Protein AF-A0A7J2MV27-F1 (afdb_monomer_lite)

pLDDT: mean 84.71, std 9.92, range [46.47, 94.81]

Structure (mmCIF, N/CA/C/O backbone):
data_AF-A0A7J2MV27-F1
#
_entry.id   AF-A0A7J2MV27-F1
#
loop_
_atom_site.group_PDB
_atom_site.id
_atom_site.type_symbol
_atom_site.label_atom_id
_atom_site.label_alt_id
_atom_site.label_comp_id
_atom_site.label_asym_id
_atom_site.label_entity_id
_atom_site.label_seq_id
_atom_site.pdbx_PDB_ins_code
_atom_site.Cartn_x
_atom_site.Cartn_y
_atom_site.Cartn_z
_atom_site.occupancy
_atom_site.B_iso_or_equiv
_atom_site.auth_seq_id
_atom_site.auth_comp_id
_atom_site.auth_asym_id
_atom_site.auth_atom_id
_atom_site.pdbx_PDB_model_num
ATOM 1 N N . MET A 1 1 ? 19.415 -8.822 -26.318 1.00 62.19 1 MET A N 1
ATOM 2 C CA . MET A 1 1 ? 19.111 -8.353 -24.957 1.00 62.19 1 MET A CA 1
ATOM 3 C C . MET A 1 1 ? 19.006 -9.582 -24.086 1.00 62.19 1 MET A C 1
ATOM 5 O O . MET A 1 1 ? 18.100 -10.389 -24.297 1.00 62.19 1 MET A O 1
ATOM 9 N N . ASP A 1 2 ? 20.008 -9.760 -23.237 1.00 89.19 2 ASP A N 1
ATOM 10 C CA . ASP A 1 2 ? 20.160 -10.914 -22.349 1.00 89.19 2 ASP A CA 1
ATOM 11 C C . ASP A 1 2 ? 19.030 -10.927 -21.297 1.00 89.19 2 ASP A C 1
ATOM 13 O O . ASP A 1 2 ? 18.507 -9.873 -20.921 1.00 89.19 2 ASP A O 1
ATOM 17 N N . GLU A 1 3 ? 18.607 -12.099 -20.821 1.00 89.75 3 GLU A N 1
ATOM 18 C CA . GLU A 1 3 ? 17.567 -12.203 -19.779 1.00 89.75 3 GLU A CA 1
ATOM 19 C C . GLU A 1 3 ? 17.996 -11.482 -18.493 1.00 89.75 3 GLU A C 1
ATOM 21 O O . GLU A 1 3 ? 17.180 -10.842 -17.823 1.00 89.75 3 GLU A O 1
ATOM 26 N N . MET A 1 4 ? 19.301 -11.491 -18.215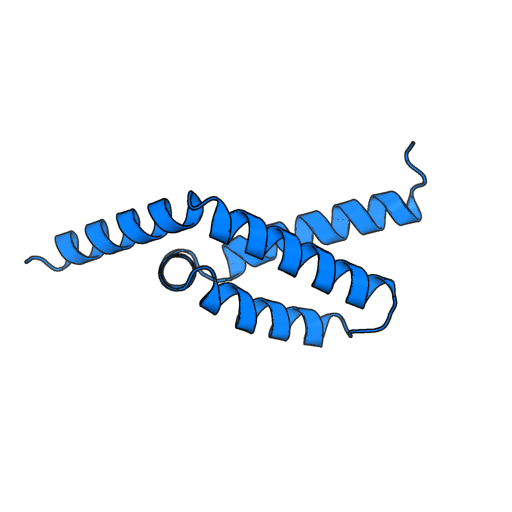 1.00 90.56 4 MET A N 1
ATOM 27 C CA . MET A 1 4 ? 19.923 -10.766 -17.111 1.00 90.56 4 MET A CA 1
ATOM 28 C C . MET A 1 4 ? 19.782 -9.239 -17.246 1.00 90.56 4 MET A C 1
ATOM 30 O O . MET A 1 4 ? 19.612 -8.541 -16.244 1.00 90.56 4 MET A O 1
ATOM 34 N N . GLU A 1 5 ? 19.834 -8.697 -18.467 1.00 93.19 5 GLU A N 1
ATOM 35 C CA . GLU A 1 5 ? 19.639 -7.260 -18.718 1.00 93.19 5 GLU A CA 1
ATOM 36 C C . GLU A 1 5 ? 18.186 -6.854 -18.472 1.00 93.19 5 GLU A C 1
ATOM 38 O O . GLU A 1 5 ? 17.933 -5.884 -17.757 1.00 93.19 5 GLU A O 1
ATOM 43 N N . LYS A 1 6 ? 17.225 -7.650 -18.961 1.00 88.75 6 LYS A N 1
ATOM 44 C CA . LYS A 1 6 ? 15.792 -7.416 -18.715 1.00 88.75 6 LYS A CA 1
ATOM 45 C C . LYS A 1 6 ? 15.464 -7.417 -17.223 1.00 88.75 6 LYS A C 1
ATOM 47 O O . LYS A 1 6 ? 14.697 -6.573 -16.761 1.00 88.75 6 LYS A O 1
ATOM 52 N N . LEU A 1 7 ? 16.053 -8.343 -16.464 1.00 89.38 7 LEU A N 1
ATOM 53 C CA . LEU A 1 7 ? 15.859 -8.412 -15.018 1.00 89.38 7 LEU A CA 1
ATOM 54 C C . LEU A 1 7 ? 16.366 -7.138 -14.325 1.00 89.38 7 LEU A C 1
ATOM 56 O O . LEU A 1 7 ? 15.649 -6.557 -13.511 1.00 89.38 7 LEU A O 1
ATOM 60 N N . LYS A 1 8 ? 17.564 -6.663 -14.686 1.00 91.75 8 LYS A N 1
ATOM 61 C CA . LYS A 1 8 ? 18.132 -5.423 -14.134 1.00 91.75 8 LYS A CA 1
ATOM 62 C C . LYS A 1 8 ? 17.262 -4.206 -14.435 1.00 91.75 8 LYS A C 1
ATOM 64 O O . LYS A 1 8 ? 17.006 -3.412 -13.533 1.00 91.75 8 LYS A O 1
ATOM 69 N N . GLU A 1 9 ? 16.770 -4.070 -15.663 1.00 91.25 9 GLU A N 1
ATOM 70 C CA . GLU A 1 9 ? 15.875 -2.967 -16.029 1.00 91.25 9 GLU A CA 1
ATOM 71 C C . GLU A 1 9 ? 14.574 -2.986 -15.219 1.00 91.25 9 GLU A C 1
ATOM 73 O O . GLU A 1 9 ? 14.118 -1.942 -14.749 1.00 91.25 9 GLU A O 1
ATOM 78 N N . MET A 1 10 ? 13.986 -4.167 -15.004 1.00 89.06 10 MET A N 1
ATOM 79 C CA . MET A 1 10 ? 12.783 -4.309 -14.179 1.00 89.06 10 MET A CA 1
ATOM 80 C C . MET A 1 10 ? 13.036 -3.930 -12.716 1.00 89.06 10 MET A C 1
ATOM 82 O O . MET A 1 10 ? 12.202 -3.256 -12.112 1.00 89.06 10 MET A O 1
ATOM 86 N N . MET A 1 11 ? 14.191 -4.305 -12.158 1.00 91.00 11 MET A N 1
ATOM 87 C CA . MET A 1 11 ? 14.588 -3.915 -10.801 1.00 91.00 11 MET A CA 1
ATOM 88 C C . MET A 1 11 ? 14.780 -2.406 -10.655 1.00 91.00 11 MET A C 1
ATOM 90 O O . MET A 1 11 ? 14.412 -1.835 -9.630 1.00 91.00 11 MET A O 1
ATOM 94 N N . ILE A 1 12 ? 15.364 -1.745 -11.657 1.00 94.12 12 ILE A N 1
ATOM 95 C CA . ILE A 1 12 ? 15.540 -0.287 -11.645 1.00 94.12 12 ILE A CA 1
ATOM 96 C C . ILE A 1 12 ? 14.171 0.391 -11.635 1.00 94.12 12 ILE A C 1
ATOM 98 O O . ILE A 1 12 ? 13.908 1.186 -10.736 1.00 94.12 12 ILE A O 1
ATOM 102 N N . LYS A 1 13 ? 13.266 -0.009 -12.535 1.00 92.06 13 LYS A N 1
ATOM 103 C CA . LYS A 1 13 ? 11.900 0.535 -12.591 1.00 92.06 13 LYS A CA 1
ATOM 104 C C . LYS A 1 13 ? 11.141 0.325 -11.283 1.00 92.06 13 LYS A C 1
ATOM 106 O O . LYS A 1 13 ? 10.509 1.249 -10.786 1.00 92.06 13 LYS A O 1
ATOM 111 N N . ALA A 1 14 ? 11.238 -0.862 -10.687 1.00 91.94 14 ALA A N 1
ATOM 112 C CA . ALA A 1 14 ? 10.622 -1.150 -9.395 1.00 91.94 14 ALA A CA 1
ATOM 113 C C . ALA A 1 14 ? 11.169 -0.239 -8.274 1.00 91.94 14 ALA A C 1
ATOM 115 O O . ALA A 1 14 ? 10.402 0.253 -7.449 1.00 91.94 14 ALA A O 1
ATOM 116 N N . ASN A 1 15 ? 12.477 0.037 -8.260 1.00 93.00 15 ASN A N 1
ATOM 117 C CA . ASN A 1 15 ? 13.085 0.969 -7.306 1.00 93.00 15 ASN A CA 1
ATOM 118 C C . ASN A 1 15 ? 12.693 2.431 -7.557 1.00 93.00 15 ASN A C 1
ATOM 120 O O . ASN A 1 15 ? 12.569 3.195 -6.601 1.00 93.00 15 ASN A O 1
ATOM 124 N N . GLU A 1 16 ? 12.547 2.839 -8.815 1.00 93.88 16 GLU A N 1
ATOM 125 C CA . GLU A 1 16 ? 12.084 4.181 -9.179 1.00 93.88 16 GLU A CA 1
ATOM 126 C C . GLU A 1 16 ? 10.634 4.391 -8.752 1.00 93.88 16 GLU A C 1
ATOM 128 O O . GLU A 1 16 ? 10.332 5.404 -8.129 1.00 93.88 16 GLU A O 1
ATOM 133 N N . GLU A 1 17 ? 9.767 3.398 -8.967 1.00 92.06 17 GLU A N 1
ATOM 134 C CA . GLU A 1 17 ? 8.389 3.436 -8.475 1.00 92.06 17 GLU A CA 1
ATOM 135 C C . GLU A 1 17 ? 8.332 3.633 -6.959 1.00 92.06 17 GLU A C 1
ATOM 137 O O . GLU A 1 17 ? 7.553 4.448 -6.482 1.00 92.06 17 GLU A O 1
ATOM 142 N N . LEU A 1 18 ? 9.176 2.944 -6.185 1.00 89.19 18 LEU A N 1
ATOM 143 C CA . LEU A 1 18 ? 9.215 3.102 -4.726 1.00 89.19 18 LEU A CA 1
ATOM 144 C C . LEU A 1 18 ? 9.669 4.497 -4.259 1.00 89.19 18 LEU A C 1
ATOM 146 O O . LEU A 1 18 ? 9.465 4.833 -3.091 1.00 89.19 18 LEU A O 1
ATOM 150 N N . LYS A 1 19 ? 10.299 5.286 -5.135 1.00 92.06 19 LYS A N 1
ATOM 151 C CA . LYS A 1 19 ? 10.741 6.665 -4.867 1.00 92.06 19 LYS A CA 1
ATOM 152 C C . LYS A 1 19 ? 9.771 7.715 -5.406 1.00 92.06 19 LYS A C 1
ATOM 154 O O . LYS A 1 19 ? 9.958 8.897 -5.125 1.00 92.06 19 LYS A O 1
ATOM 159 N N . ASP A 1 20 ? 8.769 7.299 -6.172 1.00 94.81 20 ASP A N 1
ATOM 160 C CA . ASP A 1 20 ? 7.744 8.172 -6.726 1.00 94.81 20 ASP A CA 1
ATOM 161 C C . ASP A 1 20 ? 6.899 8.767 -5.589 1.00 94.81 20 ASP A C 1
ATOM 163 O O . ASP A 1 20 ? 6.230 8.054 -4.833 1.00 94.81 20 ASP A O 1
ATOM 167 N N . ALA A 1 21 ? 6.975 10.091 -5.450 1.00 90.19 21 ALA A N 1
ATOM 168 C CA . ALA A 1 21 ? 6.332 10.819 -4.367 1.00 90.19 21 ALA A CA 1
ATOM 169 C C . ALA A 1 21 ? 4.800 10.791 -4.467 1.00 90.19 21 ALA A C 1
ATOM 171 O O . ALA A 1 21 ? 4.138 10.693 -3.434 1.00 90.19 21 ALA A O 1
ATOM 172 N N . GLU A 1 22 ? 4.239 10.832 -5.679 1.00 91.56 22 GLU A N 1
ATOM 173 C CA . GLU A 1 22 ? 2.788 10.798 -5.886 1.00 91.56 22 GLU A CA 1
ATOM 174 C C . GLU A 1 22 ? 2.239 9.429 -5.488 1.00 91.56 22 GLU A C 1
ATOM 176 O O . GLU A 1 22 ? 1.309 9.334 -4.685 1.00 91.56 22 GLU A O 1
ATOM 181 N N . LYS A 1 23 ? 2.889 8.352 -5.944 1.00 93.06 23 LYS A N 1
ATOM 182 C CA . LYS A 1 23 ? 2.522 6.984 -5.548 1.00 93.06 23 LYS A CA 1
ATOM 183 C C . LYS A 1 23 ? 2.683 6.757 -4.048 1.00 93.06 23 LYS A C 1
ATOM 185 O O . LYS A 1 23 ? 1.854 6.087 -3.429 1.00 93.06 23 LYS A O 1
ATOM 190 N N . MET A 1 24 ? 3.742 7.309 -3.453 1.00 90.25 24 MET A N 1
ATOM 191 C CA . MET A 1 24 ? 3.973 7.232 -2.010 1.00 90.25 24 MET A CA 1
ATOM 192 C C . MET A 1 24 ? 2.868 7.930 -1.220 1.00 90.25 24 MET A C 1
ATOM 194 O O . MET A 1 24 ? 2.485 7.428 -0.160 1.00 90.25 24 MET A O 1
ATOM 198 N N . GLU A 1 25 ? 2.340 9.045 -1.718 1.00 91.50 25 GLU A N 1
ATOM 199 C CA . GLU A 1 25 ? 1.199 9.712 -1.100 1.00 91.50 25 GLU A CA 1
ATOM 200 C C . GLU A 1 25 ? -0.084 8.888 -1.257 1.00 91.50 25 GLU A C 1
ATOM 202 O O . GLU A 1 25 ? -0.725 8.586 -0.250 1.00 91.50 25 GLU A O 1
ATOM 207 N N . SER A 1 26 ? -0.378 8.367 -2.455 1.00 93.00 26 SER A N 1
ATOM 208 C CA . SER A 1 26 ? -1.517 7.456 -2.667 1.00 93.00 26 SER A CA 1
ATOM 209 C C . SER A 1 26 ? -1.464 6.221 -1.757 1.00 93.00 26 SER A C 1
ATOM 211 O O . SER A 1 26 ? -2.484 5.779 -1.227 1.00 93.00 26 SER A O 1
ATOM 213 N N . PHE A 1 27 ? -0.273 5.666 -1.514 1.00 90.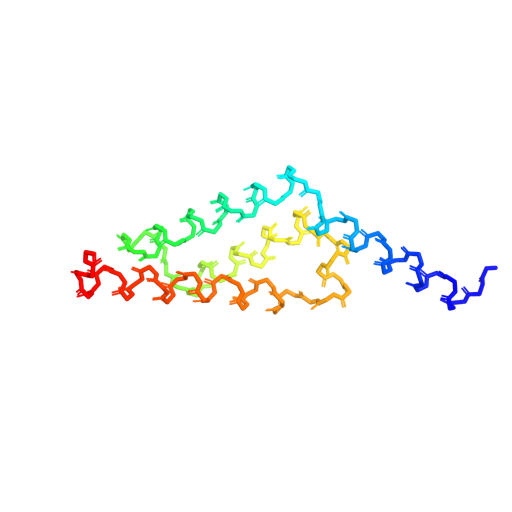44 27 PHE A N 1
ATOM 214 C CA . PHE A 1 27 ? -0.096 4.565 -0.568 1.00 90.44 27 PHE A CA 1
ATOM 215 C C . PHE A 1 27 ? -0.426 4.962 0.874 1.00 90.44 27 PHE A C 1
ATOM 217 O O . PHE A 1 27 ? -1.048 4.180 1.599 1.00 90.44 27 PHE A O 1
ATOM 224 N N . LYS A 1 28 ? -0.015 6.158 1.317 1.00 89.00 28 LYS A N 1
ATOM 225 C CA . LYS A 1 28 ? -0.355 6.656 2.659 1.00 89.00 28 LYS A CA 1
ATOM 226 C C . LYS A 1 28 ? -1.859 6.854 2.804 1.00 89.00 28 LYS A C 1
ATOM 228 O O . LYS A 1 28 ? -2.400 6.429 3.823 1.00 89.00 28 LYS A O 1
ATOM 233 N N . GLU A 1 29 ? -2.516 7.444 1.810 1.00 91.12 29 GLU A N 1
ATOM 234 C CA . GLU A 1 29 ? -3.968 7.653 1.803 1.00 91.12 29 GLU A CA 1
ATOM 235 C C . GLU A 1 29 ? -4.726 6.324 1.875 1.00 91.12 29 GLU A C 1
ATOM 237 O O . GLU A 1 29 ? -5.575 6.145 2.751 1.00 91.12 29 GLU A O 1
ATOM 242 N N . LEU A 1 30 ? -4.360 5.350 1.032 1.00 91.38 30 LEU A N 1
ATOM 243 C CA . LEU A 1 30 ? -4.920 3.995 1.075 1.00 91.38 30 LEU A CA 1
ATOM 244 C C . LEU A 1 30 ? -4.762 3.373 2.468 1.00 91.38 30 LEU A C 1
ATOM 246 O O . LEU A 1 30 ? -5.706 2.800 3.016 1.00 91.38 30 LEU A O 1
ATOM 250 N N . ARG A 1 31 ? -3.571 3.506 3.058 1.00 87.50 31 ARG A N 1
ATOM 251 C CA . ARG A 1 31 ? -3.259 2.972 4.386 1.00 87.50 31 ARG A CA 1
ATOM 252 C C . ARG A 1 31 ? -4.113 3.612 5.481 1.00 87.50 31 ARG A C 1
ATOM 254 O O . ARG A 1 31 ? -4.569 2.895 6.370 1.00 87.50 31 ARG A O 1
ATOM 261 N N 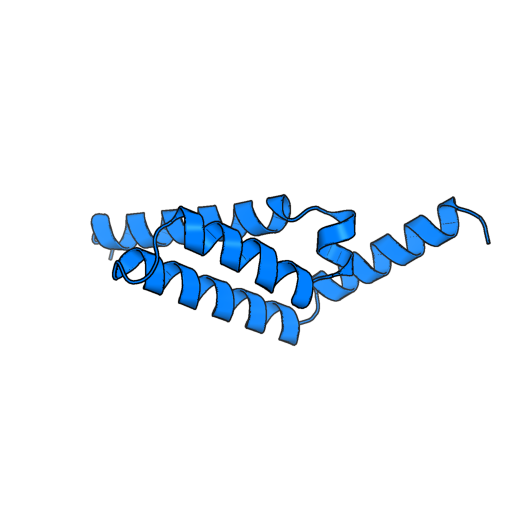. ILE A 1 32 ? -4.315 4.929 5.434 1.00 88.12 32 ILE A N 1
ATOM 262 C CA . ILE A 1 32 ? -5.171 5.659 6.381 1.00 88.12 32 ILE A CA 1
ATOM 263 C C . ILE A 1 32 ? -6.612 5.171 6.246 1.00 88.12 32 ILE A C 1
ATOM 265 O O . ILE A 1 32 ? -7.163 4.682 7.228 1.00 88.12 32 ILE A O 1
ATOM 269 N N . LYS A 1 33 ? -7.162 5.180 5.027 1.00 90.06 33 LYS A N 1
ATOM 270 C CA . LYS A 1 33 ? -8.539 4.758 4.748 1.00 90.06 33 LYS A CA 1
ATOM 271 C C . LYS A 1 33 ? -8.835 3.343 5.250 1.00 90.06 33 LYS A C 1
ATOM 273 O O . LYS A 1 33 ? -9.839 3.127 5.920 1.00 90.06 33 LYS A O 1
ATOM 278 N N . ILE A 1 34 ? -7.958 2.381 4.954 1.00 88.81 34 ILE A N 1
ATOM 279 C CA . ILE A 1 34 ? -8.124 0.993 5.413 1.00 88.81 34 ILE A CA 1
ATOM 280 C C . ILE A 1 34 ? -8.053 0.907 6.942 1.00 88.81 34 ILE A C 1
ATOM 282 O O . ILE A 1 34 ? -8.840 0.196 7.561 1.00 88.81 34 ILE A O 1
ATOM 286 N N . THR A 1 35 ? -7.131 1.644 7.564 1.00 84.62 35 THR A N 1
ATOM 287 C CA . THR A 1 35 ? -6.983 1.644 9.026 1.00 84.62 35 THR A CA 1
ATOM 288 C C . THR A 1 35 ? -8.219 2.224 9.711 1.00 84.62 35 THR A C 1
ATOM 290 O O . THR A 1 35 ? -8.708 1.640 10.674 1.00 84.62 35 THR A O 1
ATOM 293 N N . GLU A 1 36 ? -8.736 3.351 9.223 1.00 86.94 36 GLU A N 1
ATOM 294 C CA . GLU A 1 36 ? -9.942 3.988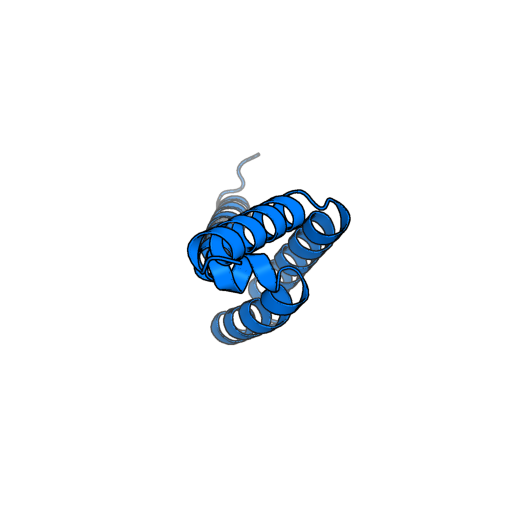 9.760 1.00 86.94 36 GLU A CA 1
ATOM 295 C C . GLU A 1 36 ? -11.174 3.100 9.577 1.00 86.94 36 GLU A C 1
ATOM 297 O O . GLU A 1 36 ? -11.901 2.884 10.545 1.00 86.94 36 GLU A O 1
ATOM 302 N N . GLY A 1 37 ? -11.339 2.493 8.396 1.00 89.06 37 GLY A N 1
ATOM 303 C CA . GLY A 1 37 ? -12.431 1.556 8.131 1.00 89.06 37 GLY A CA 1
ATOM 304 C C . GLY A 1 37 ? -12.445 0.370 9.101 1.00 89.06 37 GLY A C 1
ATOM 305 O O . GLY A 1 37 ? -13.493 0.041 9.654 1.00 89.06 37 GLY A O 1
ATOM 306 N N . ILE A 1 38 ? -11.278 -0.221 9.396 1.00 85.44 38 ILE A N 1
ATOM 307 C CA . ILE A 1 38 ? -11.160 -1.285 10.411 1.00 85.44 38 ILE A CA 1
ATOM 308 C C . ILE A 1 38 ? -11.494 -0.747 11.812 1.00 85.44 38 ILE A C 1
ATOM 310 O O . ILE A 1 38 ? -12.238 -1.374 12.564 1.00 85.44 38 ILE A O 1
ATOM 314 N N . LEU A 1 39 ? -10.939 0.408 12.196 1.00 83.69 39 LEU A N 1
ATOM 315 C CA . LEU A 1 39 ? -11.098 0.966 13.546 1.00 83.69 39 LEU A CA 1
ATOM 316 C C . LEU A 1 39 ? -12.525 1.425 13.865 1.00 83.69 39 LEU A C 1
ATOM 318 O O . LEU A 1 39 ? -12.876 1.474 15.049 1.00 83.69 39 LEU A O 1
ATOM 322 N N . ASN A 1 40 ? -13.297 1.792 12.846 1.00 87.38 40 ASN A N 1
ATOM 323 C CA . ASN A 1 40 ? -14.694 2.203 12.964 1.00 87.38 40 ASN A CA 1
ATOM 324 C C . ASN A 1 40 ? -15.672 1.025 12.818 1.00 87.38 40 ASN A C 1
ATOM 326 O O . ASN A 1 40 ? -16.868 1.209 13.028 1.00 87.38 40 ASN A O 1
ATOM 330 N N . GLY A 1 41 ? -15.182 -0.176 12.483 1.00 85.69 41 GLY A N 1
ATOM 331 C CA . GLY A 1 41 ? -16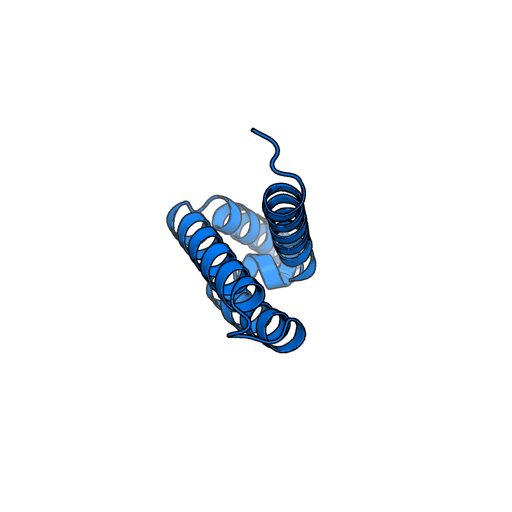.026 -1.342 12.206 1.00 85.69 41 GLY A CA 1
ATOM 332 C C . GLY A 1 41 ? -16.786 -1.248 10.878 1.00 85.69 41 GLY A C 1
ATOM 333 O O . GLY A 1 41 ? -17.814 -1.895 10.715 1.00 85.69 41 GLY A O 1
ATOM 334 N N . GLU A 1 42 ? -16.309 -0.426 9.942 1.00 91.25 42 GLU A N 1
ATOM 335 C CA . GLU A 1 42 ? -16.897 -0.254 8.606 1.00 91.25 42 GLU A CA 1
ATOM 336 C C . GLU A 1 42 ? -16.423 -1.336 7.628 1.00 91.25 42 GLU A C 1
ATOM 338 O O . GLU A 1 42 ? -17.111 -1.642 6.655 1.00 91.25 42 GLU A O 1
ATOM 343 N N . ILE A 1 43 ? -15.236 -1.900 7.872 1.00 88.19 43 ILE A N 1
ATOM 344 C CA . ILE A 1 43 ? -14.620 -2.946 7.057 1.00 88.19 43 ILE A CA 1
ATOM 345 C C . ILE A 1 43 ? -14.056 -4.033 7.972 1.00 88.19 43 ILE A C 1
ATOM 347 O O . ILE A 1 43 ? -13.277 -3.752 8.885 1.00 88.19 43 ILE A O 1
ATOM 351 N N . GLU A 1 44 ? -14.394 -5.287 7.676 1.00 87.19 44 GLU A N 1
ATOM 352 C CA . GLU A 1 44 ? -13.791 -6.440 8.338 1.00 87.19 44 GLU A CA 1
ATOM 353 C C . GLU A 1 44 ? -12.295 -6.555 7.986 1.00 87.19 44 GLU A C 1
ATOM 355 O O . GLU A 1 44 ? -11.908 -6.328 6.835 1.00 87.19 44 GLU A O 1
ATOM 360 N N . PRO A 1 45 ? -11.418 -6.959 8.926 1.00 81.81 45 PRO A N 1
ATOM 361 C CA . PRO A 1 45 ? -9.972 -7.011 8.691 1.00 81.81 45 PRO A CA 1
ATOM 362 C C . PRO A 1 45 ? -9.548 -7.840 7.471 1.00 81.81 45 PRO A C 1
ATOM 364 O O . PRO A 1 45 ? -8.568 -7.504 6.805 1.00 81.81 45 PRO A O 1
ATOM 367 N N . TYR A 1 46 ? -10.278 -8.918 7.170 1.00 82.00 46 TYR A N 1
ATOM 368 C CA . TYR A 1 46 ? -10.003 -9.758 6.005 1.00 82.00 46 TYR A CA 1
ATOM 369 C C . TYR A 1 46 ? -10.386 -9.068 4.687 1.00 82.00 46 TYR A C 1
ATOM 371 O O . TYR A 1 46 ? -9.625 -9.115 3.722 1.00 82.00 46 TYR A O 1
ATOM 379 N N . ASP A 1 47 ? -11.503 -8.345 4.656 1.00 87.75 47 ASP A N 1
ATOM 380 C CA . ASP A 1 47 ? -11.925 -7.594 3.471 1.00 87.75 47 ASP A CA 1
ATOM 381 C C . ASP A 1 47 ? -11.001 -6.397 3.214 1.00 87.75 47 ASP A C 1
ATOM 383 O O . ASP A 1 47 ? -10.604 -6.141 2.076 1.00 87.75 47 ASP A O 1
ATOM 387 N N . ALA A 1 48 ? -10.558 -5.723 4.280 1.00 87.50 48 ALA A N 1
ATOM 388 C CA . ALA A 1 48 ? -9.513 -4.702 4.219 1.00 87.50 48 ALA A CA 1
ATOM 389 C C . ALA A 1 48 ? -8.213 -5.239 3.607 1.00 87.50 48 ALA A C 1
ATOM 391 O O . ALA A 1 48 ? -7.571 -4.555 2.808 1.00 87.50 48 ALA A O 1
ATOM 392 N N . TYR A 1 49 ? -7.820 -6.460 3.973 1.00 83.88 49 TYR A N 1
ATOM 393 C CA . TYR A 1 49 ? -6.648 -7.124 3.412 1.00 83.88 49 TYR A CA 1
ATOM 394 C C . TYR A 1 49 ? -6.797 -7.366 1.904 1.00 83.88 49 TYR A C 1
ATOM 396 O O . TYR A 1 49 ? -5.907 -7.012 1.128 1.00 83.88 49 TYR A O 1
ATOM 404 N N . LEU A 1 50 ? -7.940 -7.896 1.462 1.00 88.12 50 LEU A N 1
ATOM 405 C CA . LEU A 1 50 ? -8.207 -8.109 0.037 1.00 88.12 50 LEU A CA 1
ATOM 406 C C . LEU A 1 50 ? -8.240 -6.789 -0.745 1.00 88.12 50 LEU A C 1
ATOM 408 O O . LEU A 1 50 ? -7.673 -6.697 -1.837 1.00 88.12 50 LEU A O 1
ATOM 412 N N . GLN A 1 51 ? -8.849 -5.747 -0.176 1.00 89.56 51 GLN A N 1
ATOM 413 C CA . GLN A 1 51 ? -8.869 -4.417 -0.778 1.00 89.56 51 GLN A CA 1
ATOM 414 C C . GLN A 1 51 ? -7.460 -3.828 -0.889 1.00 89.56 51 GLN A C 1
ATOM 416 O O . GLN A 1 51 ? -7.109 -3.265 -1.926 1.00 89.56 51 GLN A O 1
ATOM 421 N N . PHE A 1 52 ? -6.629 -3.994 0.141 1.00 90.31 52 PHE A N 1
ATOM 422 C CA . PHE A 1 52 ? -5.235 -3.568 0.111 1.00 90.31 52 PHE A CA 1
ATOM 423 C C . PHE A 1 52 ? -4.464 -4.223 -1.036 1.00 90.31 52 PHE A C 1
ATOM 425 O O . PHE A 1 52 ? -3.821 -3.518 -1.812 1.00 90.31 52 PHE A O 1
ATOM 432 N N . LEU A 1 53 ? -4.561 -5.549 -1.168 1.00 88.06 53 LEU A N 1
ATOM 433 C CA . LEU A 1 53 ? -3.914 -6.301 -2.245 1.00 88.06 53 LEU A CA 1
ATOM 434 C C . LEU A 1 53 ? -4.341 -5.809 -3.629 1.00 88.06 53 LEU A C 1
ATOM 436 O O . LEU A 1 53 ? -3.516 -5.683 -4.537 1.00 88.06 53 LEU A O 1
ATOM 440 N N . HIS A 1 54 ? -5.632 -5.522 -3.789 1.00 90.44 54 HIS A N 1
ATOM 441 C CA . HIS A 1 54 ? -6.177 -5.057 -5.053 1.00 90.44 54 HIS A CA 1
ATOM 442 C C . HIS A 1 54 ? -5.675 -3.654 -5.421 1.00 90.44 54 HIS A C 1
ATOM 444 O O . HIS A 1 54 ? -5.282 -3.420 -6.565 1.00 90.44 54 HIS A O 1
ATOM 450 N N . GLU A 1 55 ? -5.661 -2.725 -4.466 1.00 93.00 55 GLU A N 1
ATOM 451 C CA . GLU A 1 55 ? -5.271 -1.335 -4.715 1.00 93.00 55 GLU A CA 1
ATOM 452 C C . GLU A 1 55 ? -3.749 -1.157 -4.805 1.00 93.00 55 GLU A C 1
ATOM 454 O O . GLU A 1 55 ? -3.266 -0.407 -5.654 1.00 93.00 55 GLU A O 1
ATOM 459 N N . ILE A 1 56 ? -2.957 -1.888 -4.010 1.00 92.56 56 ILE A N 1
ATOM 460 C CA . ILE A 1 56 ? -1.497 -1.717 -4.004 1.00 92.56 56 ILE A CA 1
ATOM 461 C C . ILE A 1 56 ? -0.855 -2.109 -5.337 1.00 92.56 56 ILE A C 1
ATOM 463 O O . ILE A 1 56 ? 0.096 -1.462 -5.776 1.00 92.56 56 ILE A O 1
ATOM 467 N N . ASN A 1 57 ? -1.404 -3.117 -6.020 1.00 91.56 57 ASN A N 1
ATOM 468 C CA . ASN A 1 57 ? -0.933 -3.539 -7.338 1.00 91.56 57 ASN A CA 1
ATOM 469 C C . ASN A 1 57 ? -1.202 -2.478 -8.421 1.00 91.56 57 ASN A C 1
ATOM 471 O O . ASN A 1 57 ? -0.465 -2.392 -9.398 1.00 91.56 57 ASN A O 1
ATOM 475 N N . LYS A 1 58 ? -2.223 -1.627 -8.241 1.00 92.56 58 LYS A N 1
ATOM 476 C CA . LYS A 1 58 ? -2.483 -0.495 -9.146 1.00 92.56 58 LYS A CA 1
ATOM 477 C C . LYS A 1 58 ? -1.482 0.638 -8.931 1.00 92.56 58 LYS A C 1
ATOM 479 O O . LYS A 1 58 ? -1.061 1.267 -9.896 1.00 92.56 58 LYS A O 1
ATOM 484 N N . ILE A 1 59 ? -1.091 0.881 -7.678 1.00 92.81 59 ILE A N 1
ATOM 485 C CA . ILE A 1 59 ? -0.135 1.937 -7.313 1.00 92.81 59 ILE A CA 1
ATOM 486 C C . ILE A 1 59 ? 1.291 1.531 -7.727 1.00 92.81 59 ILE A C 1
ATOM 488 O O . ILE A 1 59 ? 2.012 2.307 -8.360 1.00 92.81 59 ILE A O 1
ATOM 492 N N . TYR A 1 60 ? 1.686 0.290 -7.427 1.00 92.81 60 TYR A N 1
ATOM 493 C CA . TYR A 1 60 ? 3.045 -0.224 -7.620 1.00 92.81 60 TYR A CA 1
ATOM 494 C C . TYR A 1 60 ? 3.082 -1.530 -8.435 1.00 92.81 60 TYR A C 1
ATOM 496 O O . TYR A 1 60 ? 3.484 -2.572 -7.910 1.00 92.81 60 TYR A O 1
ATOM 504 N N . PRO A 1 61 ? 2.680 -1.529 -9.715 1.00 90.25 61 PRO A N 1
ATOM 505 C CA . PRO A 1 61 ? 2.580 -2.757 -10.507 1.00 90.25 61 PRO A CA 1
ATOM 506 C C . PRO A 1 61 ? 3.936 -3.445 -10.729 1.00 90.25 61 PRO A C 1
ATOM 508 O O . PRO A 1 61 ? 4.029 -4.671 -10.664 1.00 90.25 61 PRO A O 1
ATOM 511 N N . ASN A 1 62 ? 5.018 -2.689 -10.960 1.00 90.38 62 ASN A N 1
ATOM 512 C CA . ASN A 1 62 ? 6.340 -3.296 -11.151 1.00 90.38 62 ASN A CA 1
ATOM 513 C C . ASN A 1 62 ? 6.973 -3.666 -9.809 1.00 90.38 62 ASN A C 1
ATOM 515 O O . ASN A 1 62 ? 7.600 -4.723 -9.692 1.00 90.38 62 ASN A O 1
ATOM 519 N N . ALA A 1 63 ? 6.781 -2.831 -8.786 1.00 90.25 63 ALA A N 1
ATOM 520 C CA . ALA A 1 63 ? 7.320 -3.111 -7.463 1.00 90.25 63 ALA A CA 1
ATOM 521 C C . ALA A 1 63 ? 6.649 -4.327 -6.802 1.00 90.25 63 ALA A C 1
ATOM 523 O O . ALA A 1 63 ? 7.345 -5.155 -6.226 1.00 90.25 63 ALA A O 1
ATOM 524 N N . THR A 1 64 ? 5.331 -4.501 -6.924 1.00 90.38 64 THR A N 1
ATOM 525 C C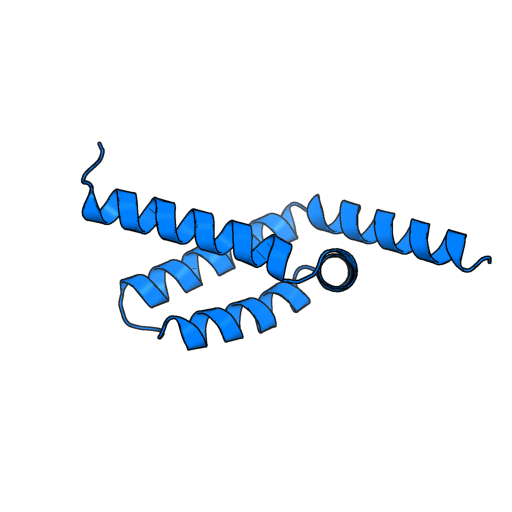A . THR A 1 64 ? 4.629 -5.689 -6.394 1.00 90.38 64 THR A CA 1
ATOM 526 C C . THR A 1 64 ? 5.020 -6.965 -7.128 1.00 90.38 64 THR A C 1
ATOM 528 O O . THR A 1 64 ? 5.203 -7.998 -6.490 1.00 90.38 64 THR A O 1
ATOM 531 N N . LYS A 1 65 ? 5.235 -6.903 -8.447 1.00 87.75 65 LYS A N 1
ATOM 532 C CA . LYS A 1 65 ? 5.737 -8.041 -9.226 1.00 87.75 65 LYS A CA 1
ATOM 533 C C . LYS A 1 65 ? 7.121 -8.512 -8.767 1.00 87.75 65 LYS A C 1
ATOM 535 O O . LYS A 1 65 ? 7.398 -9.706 -8.834 1.00 87.75 65 LYS A O 1
ATOM 540 N N . TYR A 1 66 ? 7.991 -7.591 -8.349 1.00 86.69 66 TYR A N 1
ATOM 541 C CA . TYR A 1 66 ? 9.380 -7.908 -8.003 1.00 86.69 66 TYR A CA 1
ATOM 542 C C . TYR A 1 66 ? 9.606 -8.148 -6.500 1.00 86.69 66 TYR A C 1
ATOM 544 O O . TYR A 1 66 ? 10.323 -9.072 -6.128 1.00 86.69 66 TYR A O 1
ATOM 552 N N . TYR A 1 67 ? 8.997 -7.339 -5.630 1.00 85.19 67 TYR A N 1
ATOM 553 C CA . TYR A 1 67 ? 9.157 -7.417 -4.171 1.00 85.19 67 TYR A CA 1
ATOM 554 C C . TYR A 1 67 ? 8.018 -8.162 -3.463 1.00 85.19 67 TYR A C 1
ATOM 556 O O . TYR A 1 67 ? 8.104 -8.395 -2.258 1.00 85.19 67 TYR A O 1
ATOM 564 N N . GLY A 1 68 ? 6.950 -8.511 -4.184 1.00 84.25 68 GLY A N 1
ATOM 565 C CA . GLY A 1 68 ? 5.728 -9.063 -3.607 1.00 84.25 68 GLY A CA 1
ATOM 566 C C . GLY A 1 68 ? 4.867 -8.011 -2.902 1.00 84.25 68 GLY A C 1
ATOM 567 O O . GLY A 1 68 ? 5.311 -6.910 -2.562 1.00 84.25 68 GLY A O 1
ATOM 568 N N . THR A 1 69 ? 3.604 -8.356 -2.657 1.00 81.31 69 THR A N 1
ATOM 569 C CA . THR A 1 69 ? 2.690 -7.535 -1.847 1.00 81.31 69 THR A CA 1
ATOM 570 C C . THR A 1 69 ? 3.041 -7.582 -0.359 1.00 81.31 69 THR A C 1
ATOM 572 O O . THR A 1 69 ? 2.823 -6.594 0.339 1.00 81.31 69 THR A O 1
ATOM 575 N N . GLU A 1 70 ? 3.695 -8.653 0.105 1.00 80.88 70 GLU A N 1
ATOM 576 C CA . GLU A 1 70 ? 4.160 -8.838 1.490 1.00 80.88 70 GLU A CA 1
ATOM 577 C C . GLU A 1 70 ? 5.057 -7.687 1.983 1.00 80.88 70 GLU A C 1
ATOM 579 O O . GLU A 1 70 ? 4.946 -7.248 3.132 1.00 80.88 70 GLU A O 1
ATOM 584 N N . HIS A 1 71 ? 5.901 -7.126 1.103 1.00 84.19 71 HIS A N 1
ATOM 585 C CA . HIS A 1 71 ? 6.725 -5.954 1.423 1.00 84.19 71 HIS A CA 1
ATOM 586 C C . HIS A 1 71 ? 5.870 -4.757 1.878 1.00 84.19 71 HIS A C 1
ATOM 588 O O . HIS A 1 71 ? 6.239 -4.012 2.792 1.00 84.19 71 HIS A O 1
ATOM 594 N N . PHE A 1 72 ? 4.715 -4.564 1.242 1.00 83.00 72 PHE A N 1
ATOM 595 C CA . PHE A 1 72 ? 3.790 -3.477 1.542 1.00 83.00 72 PHE A CA 1
ATOM 596 C C . PHE A 1 72 ? 2.858 -3.832 2.706 1.00 83.00 72 PHE A C 1
ATOM 598 O O . PHE A 1 72 ? 2.568 -2.968 3.537 1.00 83.00 72 PHE A O 1
ATOM 605 N N . GLU A 1 73 ? 2.450 -5.096 2.822 1.00 78.56 73 GLU A N 1
ATOM 606 C CA . GLU A 1 73 ? 1.662 -5.599 3.952 1.00 78.56 73 GLU A CA 1
ATOM 607 C C . GLU A 1 73 ? 2.398 -5.424 5.281 1.00 78.56 73 GLU A C 1
ATOM 609 O O . GLU A 1 73 ? 1.801 -4.970 6.256 1.00 78.56 73 GLU A O 1
ATOM 614 N N . GLY A 1 74 ? 3.708 -5.691 5.330 1.00 80.69 74 GLY A N 1
ATOM 615 C CA . GLY A 1 74 ? 4.517 -5.452 6.529 1.00 80.69 74 GLY A CA 1
ATOM 616 C C . GLY A 1 74 ? 4.471 -3.989 6.989 1.00 80.69 74 GLY A C 1
ATOM 617 O O . GLY A 1 74 ? 4.361 -3.708 8.189 1.00 80.69 74 GLY A O 1
ATOM 618 N N . LYS A 1 75 ? 4.462 -3.041 6.040 1.00 77.50 75 LYS A N 1
ATOM 619 C CA . LYS A 1 75 ? 4.306 -1.603 6.321 1.00 77.50 75 LYS A CA 1
ATOM 620 C C . LYS A 1 75 ? 2.893 -1.263 6.804 1.00 77.50 75 LYS A C 1
ATOM 622 O O . LYS A 1 75 ? 2.760 -0.470 7.739 1.00 77.50 75 LYS A O 1
ATOM 627 N N . LEU A 1 76 ? 1.855 -1.859 6.210 1.00 78.19 76 LEU A N 1
ATOM 628 C CA . LEU A 1 76 ? 0.463 -1.703 6.650 1.00 78.19 76 LEU A CA 1
ATOM 629 C C . LEU A 1 76 ? 0.270 -2.249 8.073 1.00 78.19 76 LEU A C 1
ATOM 631 O O . LEU A 1 76 ? -0.219 -1.535 8.945 1.00 78.19 76 LEU A O 1
ATOM 635 N N . ARG A 1 77 ? 0.718 -3.480 8.337 1.00 78.69 77 ARG A N 1
ATOM 636 C CA . ARG A 1 77 ? 0.593 -4.157 9.635 1.00 78.69 77 ARG A CA 1
ATOM 637 C C . ARG A 1 77 ? 1.288 -3.388 10.750 1.00 78.69 77 ARG A C 1
ATOM 639 O O . ARG A 1 77 ? 0.701 -3.188 11.810 1.00 78.69 77 ARG A O 1
ATOM 646 N N . THR A 1 78 ? 2.511 -2.920 10.499 1.00 78.62 78 THR A N 1
ATOM 647 C CA . THR A 1 78 ? 3.256 -2.081 11.449 1.00 78.62 78 THR A CA 1
ATOM 648 C C . THR A 1 78 ? 2.479 -0.808 11.773 1.00 78.62 78 THR A C 1
ATOM 650 O O . THR A 1 78 ? 2.322 -0.463 12.941 1.00 78.62 78 THR A O 1
ATOM 653 N N . PHE A 1 79 ? 1.930 -0.134 10.759 1.00 74.75 79 PHE A N 1
ATOM 654 C CA . PHE A 1 79 ? 1.142 1.080 10.954 1.00 74.75 79 PHE A CA 1
ATOM 655 C C . PHE A 1 79 ? -0.149 0.830 11.748 1.00 74.75 79 PHE A C 1
ATOM 657 O O . PHE A 1 79 ? -0.436 1.582 12.678 1.00 74.75 79 PHE A O 1
ATOM 664 N N . ILE A 1 80 ? -0.905 -0.226 11.432 1.00 75.62 80 ILE A N 1
ATOM 665 C CA . ILE A 1 80 ? -2.125 -0.599 12.165 1.00 75.62 80 ILE A CA 1
ATOM 666 C C . ILE A 1 80 ? -1.791 -0.892 13.630 1.00 75.62 80 ILE A C 1
ATOM 668 O O . ILE A 1 80 ? -2.408 -0.313 14.521 1.00 75.62 80 ILE A O 1
ATOM 672 N N . LEU A 1 81 ? -0.773 -1.721 13.890 1.00 77.00 81 LEU A N 1
ATOM 673 C CA . LEU A 1 81 ? -0.324 -2.032 15.250 1.00 77.00 81 LEU A CA 1
ATOM 674 C C . LEU A 1 81 ? 0.077 -0.765 16.010 1.00 77.00 81 LEU A C 1
ATOM 676 O O . LEU A 1 81 ? -0.379 -0.566 17.131 1.00 77.00 81 LEU A O 1
ATOM 680 N N . MET A 1 82 ? 0.860 0.129 15.399 1.00 77.50 82 MET A N 1
ATOM 681 C CA . MET A 1 82 ? 1.241 1.398 16.028 1.00 77.50 82 MET A CA 1
ATOM 682 C C . MET A 1 82 ? 0.028 2.272 16.375 1.00 77.50 82 MET A C 1
ATOM 684 O O . MET A 1 82 ? 0.005 2.873 17.447 1.00 77.50 82 MET A O 1
ATOM 688 N N . ASN A 1 83 ? -0.982 2.357 15.505 1.00 69.88 83 ASN A N 1
ATOM 689 C CA . ASN A 1 83 ? -2.163 3.193 15.747 1.00 69.88 83 ASN A CA 1
ATOM 690 C C . ASN A 1 83 ? -3.147 2.565 16.744 1.00 69.88 83 ASN A C 1
ATOM 692 O O . ASN A 1 83 ? -3.678 3.279 17.594 1.00 69.88 83 ASN A O 1
ATOM 696 N N . ILE A 1 84 ? -3.337 1.243 16.716 1.00 70.19 84 ILE A N 1
ATOM 697 C CA . ILE A 1 84 ? -4.101 0.517 17.741 1.00 70.19 84 ILE A CA 1
ATOM 698 C C . ILE A 1 84 ? -3.435 0.693 19.109 1.00 70.19 84 ILE A C 1
ATOM 700 O O . ILE A 1 84 ? -4.109 1.059 20.069 1.00 70.19 84 ILE A O 1
ATOM 704 N N . LEU A 1 85 ? -2.113 0.507 19.199 1.00 70.44 85 LEU A N 1
ATOM 705 C CA . LEU A 1 85 ? -1.363 0.698 20.444 1.00 70.44 85 LEU A CA 1
ATOM 706 C C . LEU A 1 85 ? -1.458 2.141 20.957 1.00 70.44 85 LEU A C 1
ATOM 708 O O . LEU A 1 85 ? -1.624 2.336 22.157 1.00 70.44 85 LEU A O 1
ATOM 712 N N . LYS A 1 86 ? -1.433 3.154 20.079 1.00 68.38 86 LYS A N 1
ATOM 713 C CA . LYS A 1 86 ? -1.691 4.554 20.468 1.00 68.38 86 LYS A CA 1
ATOM 714 C C . LYS A 1 86 ? -3.110 4.764 21.006 1.00 68.38 86 LYS A C 1
ATOM 716 O O . LYS A 1 86 ? -3.274 5.442 22.018 1.00 68.38 86 LYS A O 1
ATOM 721 N N . LYS A 1 87 ? -4.123 4.179 20.355 1.00 65.94 87 LYS A N 1
ATOM 722 C CA . LYS A 1 87 ? -5.541 4.304 20.740 1.00 65.94 87 LYS A CA 1
ATOM 723 C C . LYS A 1 87 ? -5.838 3.618 22.079 1.00 65.94 87 LYS A C 1
ATOM 725 O O . LYS A 1 87 ? -6.546 4.190 22.900 1.00 65.94 87 LYS A O 1
ATOM 730 N N . ILE A 1 88 ? -5.279 2.428 22.309 1.00 68.88 88 ILE A N 1
ATOM 731 C CA . ILE A 1 88 ? -5.437 1.669 23.562 1.00 68.88 88 ILE A CA 1
ATOM 732 C C . ILE A 1 88 ? -4.568 2.258 24.681 1.00 68.88 88 ILE A C 1
ATOM 734 O O . ILE A 1 88 ? -4.981 2.286 25.836 1.00 68.88 88 ILE A O 1
ATOM 738 N N . GLY A 1 89 ? -3.365 2.726 24.352 1.00 60.88 89 GLY A N 1
ATOM 739 C CA . GLY A 1 89 ? -2.359 3.103 25.339 1.00 60.88 89 GLY A CA 1
ATOM 740 C C . GLY A 1 89 ? -2.481 4.505 25.936 1.00 60.88 89 GLY A C 1
ATOM 741 O O . GLY A 1 89 ? -1.767 4.763 26.896 1.00 60.88 89 GLY A O 1
ATOM 742 N N . GLN A 1 90 ? -3.300 5.421 25.389 1.00 51.41 90 GLN A N 1
ATOM 743 C CA . GLN A 1 90 ? -3.259 6.857 25.750 1.00 51.41 90 GLN A CA 1
ATOM 744 C C . GLN A 1 90 ? -1.817 7.383 25.928 1.00 51.41 90 GLN A C 1
ATOM 746 O O . GLN A 1 90 ? -1.523 8.133 26.860 1.00 51.41 90 GLN A O 1
ATOM 751 N N . ILE A 1 91 ? -0.886 6.970 25.062 1.00 50.22 91 ILE A N 1
ATOM 752 C CA . ILE A 1 91 ? 0.481 7.490 25.124 1.00 50.22 91 ILE A CA 1
ATOM 753 C C . ILE A 1 91 ? 0.430 8.909 24.551 1.00 50.22 91 ILE A C 1
ATOM 755 O O . ILE A 1 91 ? 0.338 9.086 23.333 1.00 50.22 91 ILE A O 1
ATOM 759 N N . LYS A 1 92 ? 0.391 9.888 25.463 1.00 46.47 92 LYS A N 1
ATOM 760 C CA . LYS A 1 92 ? 0.735 11.290 25.201 1.00 46.47 92 LYS A CA 1
ATOM 761 C C . LYS A 1 92 ? 2.186 11.407 24.751 1.00 46.47 92 LYS A C 1
ATOM 763 O O . LYS A 1 92 ? 3.029 10.675 25.315 1.00 46.47 92 LYS A O 1
#

Secondary structure (DSSP, 8-state):
--HHHHHHHHHHHHHHHTT-HHHHHHHHHHHHHHHHHHHTTSS-HHHHHHHHHHHHHHH-HHHHHHHTTHHHHHHHHHHHHHHHHHHHHT--

Radius of gyration: 15.83 Å; chains: 1; bounding box: 37×24×51 Å

Foldseek 3Di:
DDPVVVVVVLVVVLVVLVVDPVLVVVLVVLLVVLLVCCVVVVDDPVRSVVVQQVVNCVSRVSNCVVVNCVVSVVVSVVVSVVVVCCVVVVPD

Sequence (92 aa):
MDEMEKLKEMMIKANEELKDAEKMESFKELRIKITEGILNGEIEPYDAYLQFLHEINKIYPNATKYYGTEHFEGKLRTFILMNILKKIGQIK